Protein AF-A0A5C3NWX8-F1 (afdb_monomer_lite)

Structure (mmCIF, N/CA/C/O backbone):
data_AF-A0A5C3NWX8-F1
#
_entry.id   AF-A0A5C3NWX8-F1
#
loop_
_atom_site.group_PDB
_atom_site.id
_atom_site.type_symbol
_atom_site.label_atom_id
_atom_site.label_alt_id
_atom_site.label_comp_id
_atom_site.label_asym_id
_atom_site.label_entity_id
_atom_site.label_seq_id
_atom_site.pdbx_PDB_ins_code
_atom_site.Cartn_x
_atom_site.Cartn_y
_atom_site.Cartn_z
_atom_site.occupancy
_atom_site.B_iso_or_equiv
_atom_site.auth_seq_id
_atom_site.auth_comp_id
_atom_site.auth_asym_id
_atom_site.auth_atom_id
_atom_site.pdbx_PDB_model_num
ATOM 1 N N . PHE A 1 1 ? 1.124 4.106 0.899 1.00 88.12 1 PHE A N 1
ATOM 2 C CA . PHE A 1 1 ? -0.021 3.184 1.088 1.00 88.12 1 PHE A CA 1
ATOM 3 C C . PHE A 1 1 ? -0.814 3.659 2.291 1.00 88.12 1 PHE A C 1
ATOM 5 O O . PHE A 1 1 ? -0.197 3.981 3.298 1.00 88.12 1 PHE A O 1
ATOM 12 N N . THR A 1 2 ? -2.138 3.741 2.181 1.00 90.00 2 THR A N 1
ATOM 13 C CA . THR A 1 2 ? -3.015 4.316 3.212 1.00 90.00 2 THR A CA 1
ATOM 14 C C . THR A 1 2 ? -4.007 3.260 3.671 1.00 90.00 2 THR A C 1
ATOM 16 O O . THR A 1 2 ? -4.529 2.507 2.850 1.00 90.00 2 THR A O 1
ATOM 19 N N . CYS A 1 3 ? -4.254 3.179 4.976 1.00 91.94 3 CYS A N 1
ATOM 20 C CA . CYS A 1 3 ? -5.249 2.269 5.524 1.00 91.94 3 CYS A CA 1
ATOM 21 C C . CYS A 1 3 ? -6.663 2.647 5.057 1.00 91.94 3 CYS A C 1
ATOM 23 O O . CYS A 1 3 ? -7.052 3.812 5.123 1.00 91.94 3 CYS A O 1
ATOM 25 N N . ASN A 1 4 ? -7.442 1.648 4.637 1.00 91.12 4 ASN A N 1
ATOM 26 C CA . ASN A 1 4 ? -8.844 1.815 4.265 1.00 91.12 4 ASN A CA 1
ATOM 27 C C . ASN A 1 4 ? -9.741 1.346 5.431 1.00 91.12 4 ASN A C 1
ATOM 29 O O . ASN A 1 4 ? -9.653 0.177 5.814 1.00 91.12 4 ASN A O 1
ATOM 33 N N . PRO A 1 5 ? -10.599 2.213 6.002 1.00 89.31 5 PRO A N 1
ATOM 34 C CA . PRO A 1 5 ? -11.490 1.827 7.100 1.00 89.31 5 PRO A CA 1
ATOM 35 C C . PRO A 1 5 ? -12.579 0.843 6.667 1.00 89.31 5 PRO A C 1
ATOM 37 O O . PRO A 1 5 ? -13.150 0.152 7.509 1.00 89.31 5 PRO A O 1
ATOM 40 N N . ASP A 1 6 ? -12.876 0.781 5.368 1.00 90.50 6 ASP A N 1
ATOM 41 C CA . ASP A 1 6 ? -13.948 -0.033 4.813 1.00 90.50 6 ASP A CA 1
ATOM 42 C C . ASP A 1 6 ? -13.573 -1.495 4.588 1.00 90.50 6 ASP A C 1
ATOM 44 O O . ASP A 1 6 ? -14.433 -2.279 4.179 1.00 90.50 6 ASP A O 1
ATOM 48 N N . TRP A 1 7 ? -12.330 -1.882 4.892 1.00 92.56 7 TRP A N 1
ATOM 49 C CA . TRP A 1 7 ? -11.907 -3.273 4.807 1.00 92.56 7 TRP A CA 1
ATOM 50 C C . TRP A 1 7 ? -12.812 -4.189 5.644 1.00 92.56 7 TRP A C 1
ATOM 52 O O . TRP A 1 7 ? -13.067 -3.900 6.822 1.00 92.56 7 TRP A O 1
ATOM 62 N N . PRO A 1 8 ? -13.286 -5.309 5.066 1.00 93.44 8 PRO A N 1
ATOM 63 C CA . PRO A 1 8 ? -14.202 -6.214 5.749 1.00 93.44 8 PRO A CA 1
ATOM 64 C C . PRO A 1 8 ? -13.592 -6.781 7.032 1.00 93.44 8 PRO A C 1
ATOM 66 O O . PRO A 1 8 ? -14.308 -6.965 8.010 1.00 93.44 8 PRO A O 1
ATOM 69 N N . GLU A 1 9 ? -12.273 -6.986 7.067 1.00 94.50 9 GLU A N 1
ATOM 70 C CA . GLU A 1 9 ? -11.557 -7.466 8.248 1.00 94.50 9 GLU A CA 1
ATOM 71 C C . GLU A 1 9 ? -11.593 -6.459 9.408 1.00 94.50 9 GLU A C 1
ATOM 73 O O . GLU A 1 9 ? -11.632 -6.866 10.564 1.00 94.50 9 GLU A O 1
ATOM 78 N N . ILE A 1 10 ? -11.608 -5.150 9.121 1.00 94.12 10 ILE A N 1
ATOM 79 C CA . ILE A 1 10 ? -11.778 -4.123 10.157 1.00 94.12 10 ILE A CA 1
ATOM 80 C C . ILE A 1 10 ? -13.235 -4.115 10.615 1.00 94.12 10 ILE A C 1
ATOM 82 O O . ILE A 1 10 ? -13.493 -4.203 11.811 1.00 94.12 10 ILE A O 1
ATOM 86 N N . LYS A 1 11 ? -14.188 -4.060 9.674 1.00 94.88 11 LYS A N 1
ATOM 87 C CA . LYS A 1 11 ? -15.628 -4.002 9.980 1.00 94.88 11 LYS A CA 1
ATOM 88 C C . LYS A 1 11 ? -16.116 -5.201 10.793 1.00 94.88 11 LYS A C 1
ATOM 90 O O . LYS A 1 11 ? -16.957 -5.022 11.667 1.00 94.88 11 LYS A O 1
ATOM 95 N N . ALA A 1 12 ? -15.586 -6.393 10.526 1.00 96.06 12 ALA A N 1
ATOM 96 C CA . ALA A 1 12 ? -15.948 -7.619 11.235 1.00 96.06 12 ALA A CA 1
ATOM 97 C C . ALA A 1 12 ? -15.585 -7.590 12.730 1.00 96.06 12 ALA A C 1
ATOM 99 O O . ALA A 1 12 ? -16.235 -8.259 13.528 1.00 96.06 12 ALA A O 1
ATOM 100 N N . GLU A 1 13 ? -14.576 -6.806 13.112 1.00 95.81 13 GLU A N 1
ATOM 101 C CA . GLU A 1 13 ? -14.069 -6.721 14.486 1.00 95.81 13 GLU A CA 1
ATOM 102 C C . GLU A 1 13 ? -14.657 -5.536 15.277 1.00 95.81 13 GLU A C 1
ATOM 104 O O . GLU A 1 13 ? -14.349 -5.369 16.463 1.00 95.81 13 GLU A O 1
ATOM 109 N N . LEU A 1 14 ? -15.491 -4.698 14.645 1.00 95.44 14 LEU A N 1
ATOM 110 C CA . LEU A 1 14 ? -16.155 -3.569 15.299 1.00 95.44 14 LEU A CA 1
ATOM 111 C C . LEU A 1 14 ? -17.411 -4.024 16.045 1.00 95.44 14 LEU A C 1
ATOM 113 O O . LEU A 1 14 ? -18.253 -4.748 15.516 1.00 95.44 14 LEU A O 1
ATOM 117 N N . LEU A 1 15 ? -17.571 -3.541 17.277 1.00 95.56 15 LEU A N 1
ATOM 118 C CA . LEU A 1 15 ? -18.816 -3.702 18.026 1.00 95.56 15 LEU A CA 1
ATOM 119 C C . LEU A 1 15 ? -19.881 -2.706 17.527 1.00 95.56 15 LEU A C 1
ATOM 121 O O . LEU A 1 15 ? -19.533 -1.670 16.953 1.00 95.56 15 LEU A O 1
ATOM 125 N N . PRO A 1 16 ? -21.182 -2.963 17.772 1.00 95.69 16 PRO A N 1
ATOM 126 C CA . PRO A 1 16 ? -22.244 -2.034 17.398 1.00 95.69 16 PRO A CA 1
ATOM 127 C C . PRO A 1 16 ? -21.978 -0.612 17.911 1.00 95.69 16 PRO A C 1
ATOM 129 O O . PRO A 1 16 ? -21.795 -0.399 19.108 1.00 95.69 16 PRO A O 1
ATOM 132 N N . GLY A 1 17 ? -21.962 0.357 16.993 1.00 94.12 17 GLY A N 1
ATOM 133 C CA . GLY A 1 17 ? -21.713 1.769 17.296 1.00 94.12 17 GLY A CA 1
ATOM 134 C C . GLY A 1 17 ? -20.239 2.182 17.370 1.00 94.12 17 GLY A C 1
ATOM 135 O O . GLY A 1 17 ? -19.986 3.368 17.550 1.00 94.12 17 GLY A O 1
ATOM 136 N N . GLN A 1 18 ? -19.280 1.262 17.209 1.00 94.19 18 GLN A N 1
ATOM 137 C CA . GLN A 1 18 ? -17.861 1.615 17.113 1.00 94.19 18 GLN A CA 1
ATOM 138 C C . GLN A 1 18 ? -17.490 2.090 15.708 1.00 94.19 18 GLN A C 1
ATOM 140 O O . GLN A 1 18 ? -17.889 1.496 14.705 1.00 94.19 18 GLN A O 1
ATOM 145 N N . ALA A 1 19 ? -16.655 3.121 15.648 1.00 91.44 19 ALA A N 1
ATOM 146 C CA . ALA A 1 19 ? -15.906 3.500 14.464 1.00 91.44 19 ALA A CA 1
ATOM 147 C C . ALA A 1 19 ? -14.522 2.816 14.457 1.00 91.44 19 ALA A C 1
ATOM 149 O O . ALA A 1 19 ? -13.990 2.477 15.516 1.00 91.44 19 ALA A O 1
ATOM 150 N N . PRO A 1 20 ? -13.867 2.666 13.289 1.00 90.56 20 PRO A N 1
ATOM 151 C CA . PRO A 1 20 ? -12.485 2.181 13.207 1.00 90.56 20 PRO A CA 1
ATOM 152 C C . PRO A 1 20 ? -11.505 2.942 14.114 1.00 90.56 20 PRO A C 1
ATOM 154 O O . PRO A 1 20 ? -10.597 2.345 14.686 1.00 90.56 20 PRO A O 1
ATOM 157 N N . SER A 1 21 ? -11.716 4.249 14.299 1.00 88.88 21 SER A N 1
ATOM 158 C CA . SER A 1 21 ? -10.924 5.088 15.208 1.00 88.88 21 SER A CA 1
ATOM 159 C C . SER A 1 21 ? -11.022 4.671 16.679 1.00 88.88 21 SER A C 1
ATOM 161 O O . SER A 1 21 ? -10.093 4.933 17.438 1.00 88.88 21 SER A O 1
ATOM 163 N N . ASP A 1 22 ? -12.105 3.999 17.076 1.00 91.25 22 ASP A N 1
ATOM 164 C CA . ASP A 1 22 ? -12.311 3.508 18.444 1.00 91.25 22 ASP A CA 1
ATOM 165 C C . ASP A 1 22 ? -11.568 2.185 18.702 1.00 91.25 22 ASP A C 1
ATOM 167 O O . ASP A 1 22 ? -11.436 1.756 19.849 1.00 91.25 22 ASP A O 1
ATOM 171 N N . ARG A 1 23 ? -11.072 1.531 17.640 1.00 91.81 23 ARG A N 1
ATOM 172 C CA . ARG A 1 23 ? -10.340 0.254 17.675 1.00 91.81 23 ARG A CA 1
ATOM 173 C C . ARG A 1 23 ? -8.964 0.373 17.006 1.00 91.81 23 ARG A C 1
ATOM 175 O O . ARG A 1 23 ? -8.686 -0.314 16.015 1.00 91.81 23 ARG A O 1
ATOM 182 N N . PRO A 1 24 ? -8.063 1.224 17.542 1.00 90.00 24 PRO A N 1
ATOM 183 C CA . PRO A 1 24 ? -6.737 1.429 16.964 1.00 90.00 24 PRO A CA 1
ATOM 184 C C . PRO A 1 24 ? -5.894 0.147 16.950 1.00 90.00 24 PRO A C 1
ATOM 186 O O . PRO A 1 24 ? -5.034 -0.001 16.087 1.00 90.00 24 PRO A O 1
ATOM 189 N N . ASP A 1 25 ? -6.154 -0.805 17.851 1.00 92.31 25 ASP A N 1
ATOM 190 C CA . ASP A 1 25 ? -5.530 -2.130 17.875 1.00 92.31 25 ASP A CA 1
ATOM 191 C C . ASP A 1 25 ? -5.811 -2.928 16.591 1.00 92.31 25 ASP A C 1
ATOM 193 O O . ASP A 1 25 ? -4.885 -3.454 15.965 1.00 92.31 25 ASP A O 1
ATOM 197 N N . VAL A 1 26 ? -7.077 -2.965 16.163 1.00 93.75 26 VAL A N 1
ATOM 198 C CA . VAL A 1 26 ? -7.520 -3.662 14.946 1.00 93.75 26 VAL A CA 1
ATOM 199 C C . VAL A 1 26 ? -6.966 -2.963 13.714 1.00 93.75 26 VAL A C 1
ATOM 201 O O . VAL A 1 26 ? -6.353 -3.609 12.862 1.00 93.75 26 VAL A O 1
ATOM 204 N N . VAL A 1 27 ? -7.129 -1.639 13.644 1.00 92.81 27 VAL A N 1
ATOM 205 C CA . VAL A 1 27 ? -6.662 -0.820 12.517 1.00 92.81 27 VAL A CA 1
ATOM 206 C C . VAL A 1 27 ? -5.154 -0.966 12.328 1.00 92.81 27 VAL A C 1
ATOM 208 O O . VAL A 1 27 ? -4.705 -1.278 11.227 1.00 92.81 27 VAL A O 1
ATOM 211 N N . THR A 1 28 ? -4.368 -0.815 13.401 1.00 92.19 28 THR A N 1
ATOM 212 C CA . THR A 1 28 ? -2.901 -0.949 13.353 1.00 92.19 28 THR A CA 1
ATOM 213 C C . THR A 1 28 ? -2.490 -2.331 12.867 1.00 92.19 28 THR A C 1
ATOM 215 O O . THR A 1 28 ? -1.619 -2.460 12.007 1.00 92.19 28 THR A O 1
ATOM 218 N N . ARG A 1 29 ? -3.120 -3.383 13.402 1.00 94.44 29 ARG A N 1
ATOM 219 C CA . ARG A 1 29 ? -2.791 -4.762 13.040 1.00 94.44 29 ARG A CA 1
ATOM 220 C C . ARG A 1 29 ? -3.103 -5.043 11.574 1.00 94.44 29 ARG A C 1
ATOM 222 O O . ARG A 1 29 ? -2.258 -5.606 10.880 1.00 94.44 29 ARG A O 1
ATOM 22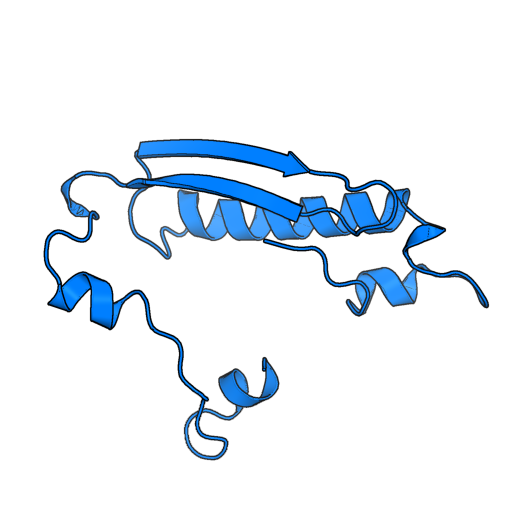9 N N . MET A 1 30 ? -4.283 -4.646 11.103 1.00 94.88 30 MET A N 1
ATOM 230 C CA . MET A 1 30 ? -4.685 -4.845 9.711 1.00 94.88 30 MET A CA 1
ATOM 231 C C . MET A 1 30 ? -3.812 -4.047 8.747 1.00 94.88 30 MET A C 1
ATOM 233 O O . MET A 1 30 ? -3.335 -4.605 7.758 1.00 94.88 30 MET A O 1
ATOM 237 N N . PHE A 1 31 ? -3.530 -2.784 9.065 1.00 94.38 31 PHE A N 1
ATOM 238 C CA . PHE A 1 31 ? -2.611 -1.958 8.290 1.00 94.38 31 PHE A CA 1
ATOM 239 C C . PHE A 1 31 ? -1.227 -2.605 8.170 1.00 94.38 31 PHE A C 1
ATOM 241 O O . PHE A 1 31 ? -0.732 -2.770 7.057 1.00 94.38 31 PHE A O 1
ATOM 248 N N . HIS A 1 32 ? -0.643 -3.051 9.287 1.00 94.88 32 HIS A N 1
ATOM 249 C CA . HIS A 1 32 ? 0.672 -3.701 9.303 1.00 94.88 32 HIS A CA 1
ATOM 250 C C . HIS A 1 32 ? 0.707 -4.987 8.473 1.00 94.88 32 HIS A C 1
ATOM 252 O O . HIS A 1 32 ? 1.670 -5.253 7.756 1.00 94.88 32 HIS A O 1
ATOM 258 N N . LEU A 1 33 ? -0.354 -5.798 8.536 1.00 96.12 33 LEU A N 1
ATOM 259 C CA . LEU A 1 33 ? -0.454 -7.020 7.735 1.00 96.12 33 LEU A CA 1
ATOM 260 C C . LEU A 1 33 ? -0.488 -6.712 6.234 1.00 96.12 33 LEU A C 1
ATOM 262 O O . LEU A 1 33 ? 0.243 -7.342 5.470 1.00 96.12 33 LEU A O 1
ATOM 266 N N . LYS A 1 34 ? -1.286 -5.725 5.808 1.00 95.69 34 LYS A N 1
ATOM 267 C CA . LYS A 1 34 ? -1.358 -5.317 4.396 1.00 95.69 34 LYS A CA 1
ATOM 268 C C . LYS A 1 34 ? -0.053 -4.659 3.935 1.00 95.69 34 LYS A C 1
ATOM 270 O O . LYS A 1 34 ? 0.425 -4.966 2.849 1.00 95.69 34 LYS A O 1
ATOM 275 N N . GLN A 1 35 ? 0.571 -3.831 4.775 1.00 96.12 35 GLN A N 1
ATOM 276 C CA . GLN A 1 35 ? 1.885 -3.248 4.497 1.00 96.12 35 GLN A CA 1
ATOM 277 C C . GLN A 1 35 ? 2.940 -4.337 4.271 1.00 96.12 35 GLN A C 1
ATOM 279 O O . GLN A 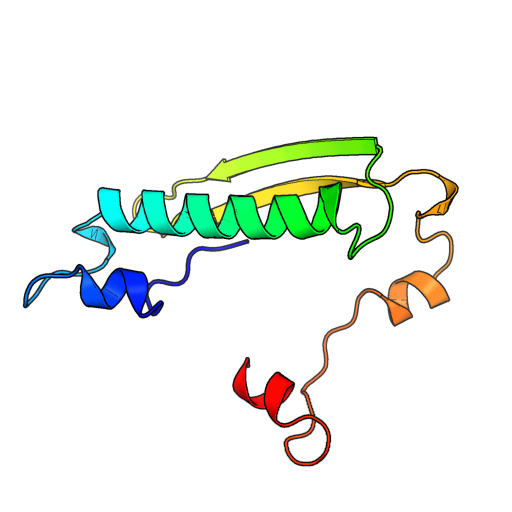1 35 ? 3.665 -4.293 3.279 1.00 96.12 35 GLN A O 1
ATOM 284 N N . LYS A 1 36 ? 3.003 -5.345 5.149 1.00 96.69 36 LYS A N 1
ATOM 285 C CA . LYS A 1 36 ? 3.918 -6.483 4.994 1.00 96.69 36 LYS A CA 1
ATOM 286 C C . LYS A 1 36 ? 3.681 -7.254 3.704 1.00 96.69 36 LYS A C 1
ATOM 288 O O . LYS A 1 36 ? 4.655 -7.633 3.064 1.00 96.69 36 LYS A O 1
ATOM 293 N N . ALA A 1 37 ? 2.422 -7.474 3.327 1.00 97.31 37 ALA A N 1
ATOM 294 C CA . ALA A 1 37 ? 2.089 -8.133 2.068 1.00 97.31 37 ALA A CA 1
ATOM 295 C C . ALA A 1 37 ? 2.620 -7.331 0.867 1.00 97.31 37 ALA A C 1
ATOM 297 O O . ALA A 1 37 ? 3.366 -7.873 0.060 1.00 97.31 37 ALA A O 1
ATOM 298 N N . ILE A 1 38 ? 2.365 -6.018 0.825 1.00 96.12 38 ILE A N 1
ATOM 299 C CA . ILE A 1 38 ? 2.873 -5.133 -0.238 1.00 96.12 38 ILE A CA 1
ATOM 300 C C . ILE A 1 38 ? 4.404 -5.150 -0.290 1.00 96.12 38 ILE A C 1
ATOM 302 O O . ILE A 1 38 ? 5.001 -5.256 -1.358 1.00 96.12 38 ILE A O 1
ATOM 306 N N . PHE A 1 39 ? 5.068 -5.069 0.863 1.00 97.31 39 PHE A N 1
ATOM 307 C CA . PHE A 1 39 ? 6.530 -5.070 0.919 1.00 97.31 39 PHE A CA 1
ATOM 308 C C . PHE A 1 39 ? 7.106 -6.423 0.511 1.00 97.31 39 PHE A C 1
ATOM 310 O O . PHE A 1 39 ? 8.184 -6.470 -0.080 1.00 97.31 39 PHE A O 1
ATOM 317 N N . HIS A 1 40 ? 6.407 -7.515 0.810 1.00 97.62 40 HIS A N 1
ATOM 318 C CA . HIS A 1 40 ? 6.780 -8.835 0.335 1.00 97.62 40 HIS A CA 1
ATOM 319 C C . HIS A 1 40 ? 6.656 -8.920 -1.188 1.00 97.62 40 HIS A C 1
ATOM 321 O O . HIS A 1 40 ? 7.583 -9.384 -1.850 1.00 97.62 40 HIS A O 1
ATOM 327 N N . ASP A 1 41 ? 5.566 -8.414 -1.759 1.00 97.69 41 ASP A N 1
ATOM 328 C CA . ASP A 1 41 ? 5.371 -8.422 -3.206 1.00 97.69 41 ASP A CA 1
ATOM 329 C C . ASP A 1 41 ? 6.446 -7.603 -3.932 1.00 97.69 41 ASP A C 1
ATOM 331 O O . ASP A 1 41 ? 7.042 -8.067 -4.906 1.00 97.69 41 ASP A O 1
ATOM 335 N N . ILE A 1 42 ? 6.772 -6.421 -3.409 1.00 96.88 42 ILE A N 1
ATOM 336 C CA . ILE A 1 42 ? 7.806 -5.549 -3.975 1.00 96.88 42 ILE A CA 1
ATOM 337 C C . ILE A 1 42 ? 9.203 -6.173 -3.844 1.00 96.88 42 ILE A C 1
ATOM 339 O O . ILE A 1 42 ? 9.935 -6.242 -4.827 1.00 96.88 42 ILE A O 1
ATOM 343 N N . ASN A 1 43 ? 9.587 -6.649 -2.655 1.00 96.44 43 ASN A N 1
ATOM 344 C CA . ASN A 1 43 ? 10.971 -7.065 -2.395 1.00 96.44 43 ASN A CA 1
ATOM 345 C C . ASN A 1 43 ? 11.265 -8.529 -2.766 1.00 96.44 43 ASN A C 1
ATOM 347 O O . ASN A 1 43 ? 12.383 -8.843 -3.180 1.00 96.44 43 ASN A O 1
ATOM 351 N N . HIS A 1 44 ? 10.298 -9.434 -2.594 1.00 95.75 44 HIS A N 1
ATOM 352 C CA . HIS A 1 44 ? 10.485 -10.874 -2.803 1.00 95.75 44 HIS A CA 1
ATOM 353 C C . HIS A 1 44 ? 9.869 -11.353 -4.111 1.00 95.75 44 HIS A C 1
ATO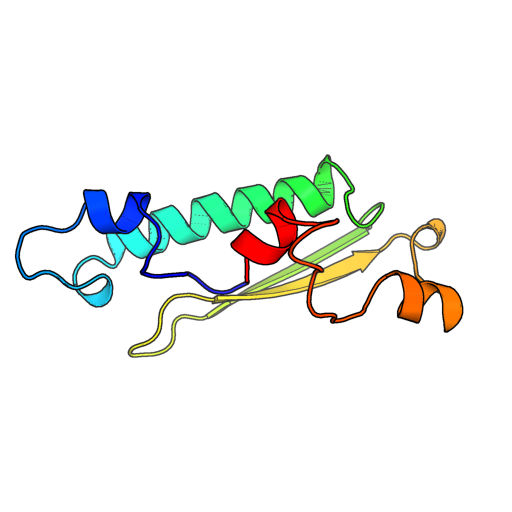M 355 O O . HIS A 1 44 ? 10.558 -12.025 -4.879 1.00 95.75 44 HIS A O 1
ATOM 361 N N . ASN A 1 45 ? 8.623 -10.962 -4.398 1.00 97.50 45 ASN A N 1
ATOM 362 C CA . ASN A 1 45 ? 7.980 -11.310 -5.670 1.0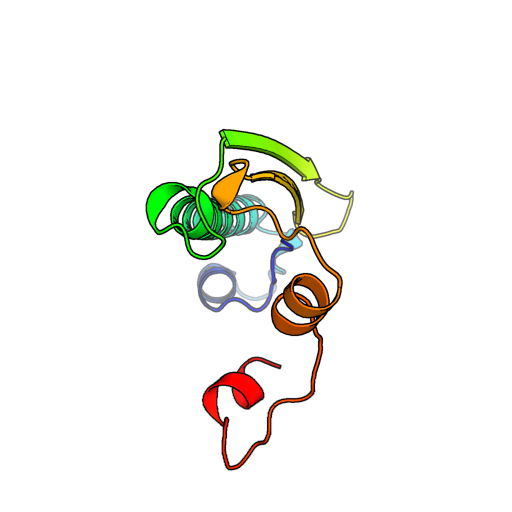0 97.50 45 ASN A CA 1
ATOM 363 C C . ASN A 1 45 ? 8.448 -10.410 -6.825 1.00 97.50 45 ASN A C 1
ATOM 365 O O . ASN A 1 45 ? 8.172 -10.716 -7.982 1.00 97.50 45 ASN A O 1
ATOM 369 N N . ARG A 1 46 ? 9.204 -9.342 -6.518 1.00 95.69 46 ARG A N 1
ATOM 370 C CA . ARG A 1 46 ? 9.841 -8.430 -7.480 1.00 95.69 46 ARG A CA 1
ATOM 371 C C . ARG A 1 46 ? 8.846 -7.852 -8.482 1.00 95.69 46 ARG A C 1
ATOM 373 O O . ARG A 1 46 ? 9.185 -7.670 -9.647 1.00 95.69 46 ARG A O 1
ATOM 380 N N . VAL A 1 47 ? 7.630 -7.535 -8.029 1.00 95.06 47 VAL A N 1
ATOM 381 C CA . VAL A 1 47 ? 6.564 -7.014 -8.908 1.00 95.06 47 VAL A CA 1
ATOM 382 C C . VAL A 1 47 ? 6.931 -5.683 -9.574 1.00 95.06 47 VAL A C 1
ATOM 384 O O . VAL A 1 47 ? 6.367 -5.350 -10.608 1.00 95.06 47 VAL A O 1
ATOM 387 N N . LEU A 1 48 ? 7.896 -4.945 -9.011 1.00 93.06 48 LEU A N 1
ATOM 388 C CA . LEU A 1 48 ? 8.456 -3.721 -9.594 1.00 93.06 48 LEU A CA 1
ATOM 389 C C . LEU A 1 48 ? 9.877 -3.905 -10.163 1.00 93.06 48 LEU A C 1
ATOM 391 O O . LEU A 1 48 ? 10.454 -2.935 -10.638 1.00 93.06 48 LEU A O 1
ATOM 395 N N . GLY A 1 49 ? 10.460 -5.107 -10.098 1.00 95.31 49 GLY A N 1
ATOM 396 C CA . GLY A 1 49 ? 11.886 -5.374 -10.348 1.00 95.31 49 GLY A CA 1
ATOM 397 C C . GLY A 1 49 ? 12.693 -5.596 -9.060 1.00 95.31 49 GLY A C 1
ATOM 398 O O . GLY A 1 49 ? 12.134 -5.645 -7.961 1.00 95.31 49 GLY A O 1
ATOM 399 N N . ALA A 1 50 ? 14.017 -5.772 -9.160 1.00 97.12 50 ALA A N 1
ATOM 400 C CA . ALA A 1 50 ? 14.849 -6.004 -7.981 1.00 97.12 50 ALA A CA 1
ATOM 401 C C . ALA A 1 50 ? 15.124 -4.705 -7.204 1.00 97.12 50 ALA A C 1
ATOM 403 O O . ALA A 1 50 ? 15.668 -3.732 -7.730 1.00 97.12 50 ALA A O 1
ATOM 404 N N . VAL A 1 51 ? 14.815 -4.717 -5.907 1.00 97.19 51 VAL A N 1
ATOM 405 C CA . VAL A 1 51 ? 15.100 -3.618 -4.973 1.00 97.19 51 VAL A CA 1
ATOM 406 C C . VAL A 1 51 ? 16.481 -3.818 -4.339 1.00 97.19 51 VAL A C 1
ATOM 408 O O . VAL A 1 51 ? 16.798 -4.900 -3.849 1.00 97.19 51 VAL A O 1
ATOM 411 N N . SER A 1 52 ? 17.322 -2.780 -4.331 1.00 97.00 52 SER A N 1
ATOM 412 C CA . SER A 1 52 ? 18.613 -2.773 -3.629 1.00 97.00 52 SER A CA 1
ATOM 413 C C . SER A 1 52 ? 18.471 -2.441 -2.145 1.00 97.00 52 SER A C 1
ATOM 415 O O . SER A 1 52 ? 19.166 -3.010 -1.309 1.00 97.00 52 SER A O 1
ATOM 417 N N . SER A 1 53 ? 17.609 -1.480 -1.822 1.00 96.75 53 SER A N 1
ATOM 418 C CA . SER A 1 53 ? 17.349 -1.008 -0.461 1.00 96.75 53 SER A CA 1
ATOM 419 C C . SER A 1 53 ? 16.034 -0.234 -0.417 1.00 96.75 53 SER A C 1
ATOM 421 O O . SER A 1 53 ? 15.551 0.236 -1.445 1.00 96.75 53 SER A O 1
ATOM 423 N N . TYR A 1 54 ? 15.445 -0.082 0.765 1.00 96.94 54 TYR A N 1
ATOM 424 C CA . TYR A 1 54 ? 14.257 0.745 0.945 1.00 96.94 54 TYR A CA 1
ATOM 425 C C . TYR A 1 54 ? 14.252 1.412 2.317 1.00 96.94 54 TYR A C 1
ATOM 427 O O . TYR A 1 54 ? 14.870 0.928 3.265 1.00 96.94 54 TYR A O 1
ATOM 435 N N . VAL A 1 55 ? 13.543 2.532 2.410 1.00 97.62 55 VAL A N 1
ATOM 436 C CA . VAL A 1 55 ? 13.237 3.224 3.666 1.00 97.62 55 VAL A CA 1
ATOM 437 C C . VAL A 1 55 ? 11.741 3.479 3.726 1.00 97.62 55 VAL A C 1
ATOM 439 O O . VAL A 1 55 ? 11.106 3.704 2.694 1.00 97.62 55 VAL A O 1
ATOM 442 N N . TYR A 1 56 ? 11.165 3.433 4.921 1.00 96.75 56 TYR A N 1
ATOM 443 C CA . TYR A 1 56 ? 9.757 3.744 5.109 1.00 96.75 56 TYR A CA 1
ATOM 444 C C . TYR A 1 56 ? 9.508 4.426 6.450 1.00 96.75 56 TYR A C 1
ATOM 446 O O . TYR A 1 56 ? 10.287 4.274 7.391 1.00 96.75 56 TYR A O 1
ATOM 454 N N . LEU A 1 57 ? 8.421 5.186 6.505 1.00 95.81 57 LEU A N 1
ATOM 455 C CA . LEU A 1 57 ? 7.929 5.859 7.694 1.00 95.81 57 LEU A CA 1
ATOM 456 C C . LEU A 1 57 ? 6.426 5.627 7.794 1.00 95.81 57 LEU A C 1
ATOM 458 O O . LEU A 1 57 ? 5.688 5.966 6.866 1.00 95.81 57 LEU A O 1
ATOM 462 N N . ASP A 1 58 ? 6.002 5.079 8.928 1.00 93.25 58 ASP A N 1
ATOM 463 C CA . ASP A 1 58 ? 4.594 4.992 9.292 1.00 93.25 58 ASP A CA 1
ATOM 464 C C . ASP A 1 58 ? 4.184 6.285 9.990 1.00 93.25 58 ASP A C 1
ATOM 466 O O . ASP A 1 58 ? 4.742 6.650 11.029 1.00 93.25 58 ASP A O 1
ATOM 470 N N . GLU A 1 59 ? 3.204 6.977 9.421 1.00 91.94 59 GLU A N 1
ATOM 471 C CA . GLU A 1 59 ? 2.664 8.212 9.965 1.00 91.94 59 GLU A CA 1
ATOM 472 C C . GLU A 1 59 ? 1.250 7.984 10.506 1.00 91.94 59 GLU A C 1
ATOM 474 O O . GLU A 1 59 ? 0.342 7.508 9.817 1.00 91.94 59 GLU A O 1
ATOM 479 N N . TRP A 1 60 ? 1.077 8.370 11.770 1.00 84.31 60 TRP A N 1
ATOM 480 C CA . TRP A 1 60 ? -0.197 8.397 12.475 1.00 84.31 60 TRP A CA 1
ATOM 481 C C . TRP A 1 60 ? -0.644 9.844 12.616 1.00 84.31 60 TRP A C 1
ATOM 483 O O . TRP A 1 60 ? -0.125 10.574 13.465 1.00 84.31 60 TRP A O 1
ATOM 493 N N . GLN A 1 61 ? -1.602 10.286 11.803 1.00 75.75 61 GLN A N 1
ATOM 494 C CA . GLN A 1 61 ? -2.141 11.633 11.985 1.00 75.75 61 GLN A CA 1
ATOM 495 C C . GLN A 1 61 ? -3.200 11.604 13.081 1.00 75.75 61 GLN A C 1
ATOM 497 O O . GLN A 1 61 ? -3.905 10.618 13.274 1.00 75.75 61 GLN A O 1
ATOM 502 N N . LYS A 1 62 ? -3.315 12.716 13.811 1.00 61.12 62 LYS A N 1
ATOM 503 C CA . LYS A 1 62 ? -4.023 12.815 15.099 1.00 61.12 62 LYS A CA 1
ATOM 504 C C . LYS A 1 62 ? -5.496 12.366 15.087 1.00 61.12 62 LYS A C 1
ATOM 506 O O . LYS A 1 62 ? -6.031 12.103 16.157 1.00 61.12 62 LYS A O 1
ATOM 511 N N . CYS A 1 63 ? -6.111 12.256 13.908 1.00 65.25 63 CYS A N 1
ATOM 512 C CA . CYS A 1 63 ? -7.442 11.683 13.687 1.00 65.25 63 CYS A CA 1
ATOM 513 C C . CYS A 1 63 ? -7.540 10.906 12.358 1.00 65.25 63 CYS A C 1
ATOM 515 O O . CYS A 1 63 ? -8.647 10.693 11.867 1.00 65.25 63 CYS A O 1
ATOM 517 N N . SER A 1 64 ? -6.416 10.557 11.724 1.00 71.69 64 SER A N 1
ATOM 518 C CA . SER A 1 64 ? -6.432 9.831 10.452 1.00 71.69 64 SER A CA 1
ATOM 519 C C . SER A 1 64 ? -5.913 8.414 10.630 1.00 71.69 64 SER A C 1
ATOM 521 O O . SER A 1 64 ? -5.262 8.066 11.616 1.00 71.69 64 SER A O 1
ATOM 523 N N . LEU A 1 65 ? -6.276 7.575 9.672 1.00 83.38 65 LEU A N 1
ATOM 524 C CA . LEU A 1 65 ? -5.816 6.203 9.622 1.00 83.38 65 LEU A CA 1
ATOM 525 C C . LEU A 1 65 ? -4.331 6.173 9.240 1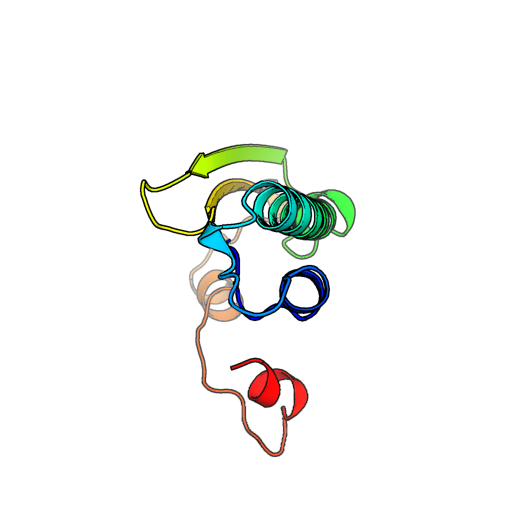.00 83.38 65 LEU A C 1
ATOM 527 O O . LEU A 1 65 ? -3.845 7.086 8.562 1.00 83.38 65 LEU A O 1
ATOM 531 N N . PRO A 1 66 ? -3.598 5.131 9.657 1.00 90.19 66 PRO A N 1
ATOM 532 C CA . PRO A 1 66 ? -2.176 5.062 9.394 1.00 90.19 66 PRO A CA 1
ATOM 533 C C . PRO A 1 66 ? -1.923 5.027 7.893 1.00 90.19 66 PRO A C 1
ATOM 535 O O . PRO A 1 66 ? -2.652 4.400 7.113 1.00 90.19 66 PRO A O 1
ATOM 538 N N . HIS A 1 67 ? -0.855 5.692 7.493 1.00 92.38 67 HIS A N 1
ATOM 539 C CA . HIS A 1 67 ? -0.323 5.578 6.153 1.00 92.38 67 HIS A CA 1
ATOM 540 C C . HIS A 1 67 ? 1.188 5.454 6.218 1.00 92.38 67 HIS A C 1
ATOM 542 O O . HIS A 1 67 ? 1.830 5.846 7.189 1.00 92.38 67 HIS A O 1
ATOM 548 N N . VAL A 1 68 ? 1.747 4.865 5.171 1.00 94.50 68 VAL A N 1
ATOM 549 C CA . VAL A 1 68 ? 3.183 4.688 5.026 1.00 94.50 68 VAL A CA 1
ATOM 550 C C . VAL A 1 68 ? 3.680 5.479 3.829 1.00 94.50 68 VAL A C 1
ATOM 552 O O . VAL A 1 68 ? 3.169 5.337 2.706 1.00 94.50 68 VAL A O 1
ATOM 555 N N . HIS A 1 69 ? 4.720 6.265 4.084 1.00 94.25 69 HIS A N 1
ATOM 556 C CA . HIS A 1 69 ? 5.619 6.797 3.073 1.00 94.25 69 HIS A CA 1
ATOM 557 C C . HIS A 1 69 ? 6.764 5.807 2.885 1.00 94.25 69 HIS A C 1
ATOM 559 O O . HIS A 1 69 ? 7.441 5.455 3.846 1.00 94.25 69 HIS A O 1
ATOM 565 N N . SER A 1 70 ? 6.980 5.326 1.664 1.00 95.56 70 SER A N 1
ATOM 566 C CA . SER A 1 70 ? 8.023 4.338 1.367 1.00 95.56 70 SER A CA 1
ATOM 567 C C . SER A 1 70 ? 8.791 4.745 0.124 1.00 95.56 70 SER A C 1
ATOM 569 O O . SER A 1 70 ? 8.192 5.174 -0.860 1.00 95.56 70 SER A O 1
ATOM 571 N N . LEU A 1 71 ? 10.109 4.580 0.166 1.00 96.56 71 LEU A N 1
ATOM 572 C CA . LEU A 1 71 ? 10.997 4.788 -0.967 1.00 96.56 71 LEU A CA 1
ATOM 573 C C . LEU A 1 71 ? 11.782 3.502 -1.214 1.00 96.56 71 LEU A C 1
ATOM 575 O O . LEU A 1 71 ? 12.507 3.041 -0.332 1.00 96.56 71 LEU A O 1
ATOM 579 N N . PHE A 1 72 ? 11.643 2.950 -2.417 1.00 96.31 72 PHE A N 1
ATOM 580 C CA . PHE A 1 72 ? 12.344 1.748 -2.861 1.00 96.31 72 PHE A CA 1
ATOM 581 C C . PHE A 1 72 ? 13.417 2.142 -3.874 1.00 96.31 72 PHE A C 1
ATOM 583 O O . PHE A 1 72 ? 13.128 2.740 -4.908 1.00 96.31 72 PHE A O 1
ATOM 590 N N . MET A 1 73 ? 14.669 1.820 -3.567 1.00 96.56 73 MET A N 1
ATOM 591 C CA . MET A 1 73 ? 15.797 2.028 -4.465 1.00 96.56 73 MET A CA 1
ATOM 592 C C . MET A 1 73 ? 15.968 0.777 -5.319 1.00 96.56 73 MET A C 1
ATOM 594 O O . MET A 1 73 ? 16.297 -0.286 -4.801 1.00 96.56 73 MET A O 1
ATOM 598 N N . MET A 1 74 ? 15.740 0.899 -6.623 1.00 96.06 74 MET A N 1
ATOM 599 C CA . MET A 1 74 ? 15.846 -0.214 -7.573 1.00 96.06 74 MET A CA 1
ATOM 600 C C . MET A 1 74 ? 17.308 -0.516 -7.939 1.00 96.06 74 MET A C 1
ATOM 602 O O . MET A 1 74 ? 18.152 0.389 -7.964 1.00 96.06 74 MET A O 1
ATOM 606 N N . GLN A 1 75 ? 17.613 -1.772 -8.275 1.00 96.25 75 GLN A N 1
ATOM 607 C CA . GLN A 1 75 ? 18.892 -2.152 -8.879 1.00 96.25 75 GLN A CA 1
ATOM 608 C C . GLN A 1 75 ? 19.068 -1.487 -10.249 1.00 96.25 75 GLN A C 1
ATOM 610 O O . GLN A 1 75 ? 18.099 -1.198 -10.939 1.00 96.25 75 GLN A O 1
ATOM 615 N N . ALA A 1 76 ? 20.315 -1.238 -10.660 1.00 93.56 76 ALA A N 1
ATOM 616 C CA . ALA A 1 76 ? 20.615 -0.454 -11.863 1.00 93.56 76 ALA A CA 1
ATOM 617 C C . ALA A 1 76 ? 19.957 -0.992 -13.148 1.00 93.56 76 ALA A C 1
ATOM 619 O O . ALA A 1 76 ? 19.571 -0.193 -13.997 1.00 93.56 76 ALA A O 1
ATOM 620 N N . LEU A 1 77 ? 19.821 -2.316 -13.269 1.00 93.81 77 LEU A N 1
ATOM 621 C CA . LEU A 1 77 ? 19.207 -2.970 -14.429 1.00 93.81 77 LEU A CA 1
ATOM 622 C C . LEU A 1 77 ? 17.675 -2.879 -14.439 1.00 93.81 77 LEU A C 1
ATOM 624 O O . LEU A 1 77 ? 17.089 -2.915 -15.512 1.00 93.81 77 LEU A O 1
ATOM 628 N N . ASP A 1 78 ? 17.047 -2.717 -13.273 1.00 93.81 78 ASP A N 1
ATOM 629 C CA . ASP A 1 78 ? 15.588 -2.632 -13.115 1.00 93.81 78 ASP A CA 1
ATOM 630 C C . ASP A 1 78 ? 15.091 -1.181 -12.986 1.00 93.81 78 ASP A C 1
ATOM 632 O O . ASP A 1 78 ? 13.911 -0.928 -12.755 1.00 93.81 78 ASP A O 1
ATOM 636 N N . LYS A 1 79 ? 15.991 -0.196 -13.091 1.00 93.69 79 LYS A N 1
ATOM 637 C CA . LYS A 1 79 ? 15.612 1.220 -13.096 1.00 93.69 79 LYS A CA 1
ATOM 638 C C . LYS A 1 79 ? 14.970 1.600 -14.428 1.00 93.69 79 LYS A C 1
ATOM 640 O O . LYS A 1 79 ? 15.428 1.198 -15.494 1.00 93.69 79 LYS A O 1
ATOM 645 N N . LEU A 1 80 ? 13.963 2.464 -14.351 1.00 92.44 80 LEU A N 1
ATOM 646 C CA . LEU A 1 80 ? 13.383 3.133 -15.512 1.00 92.44 80 LEU A CA 1
ATOM 647 C C . LEU A 1 80 ? 14.336 4.262 -15.939 1.00 92.44 80 LEU A C 1
ATOM 649 O O . LEU A 1 80 ? 14.543 5.210 -15.181 1.00 92.44 80 LEU A O 1
ATOM 653 N N . HIS A 1 81 ? 14.960 4.134 -17.114 1.00 91.56 81 HIS A N 1
ATOM 654 C CA . HIS A 1 81 ? 16.006 5.061 -17.589 1.00 91.56 81 HIS A CA 1
ATOM 655 C C . HIS A 1 81 ? 15.535 6.048 -18.660 1.00 91.56 81 HIS A C 1
ATOM 657 O O . HIS A 1 81 ? 16.243 7.012 -18.947 1.00 91.56 81 HIS A O 1
ATOM 663 N N . ASP A 1 82 ? 14.361 5.831 -19.248 1.00 93.44 82 ASP A N 1
ATOM 664 C CA . ASP A 1 82 ? 13.813 6.685 -20.298 1.00 93.44 82 ASP A CA 1
ATOM 665 C C . ASP A 1 82 ? 12.329 6.999 -20.072 1.00 93.44 82 ASP A C 1
ATOM 667 O O . ASP A 1 82 ? 11.644 6.363 -19.268 1.00 93.44 82 ASP A O 1
ATOM 671 N N . MET A 1 83 ? 11.842 8.017 -20.783 1.00 92.75 83 MET A N 1
ATOM 672 C CA . MET A 1 83 ? 10.466 8.503 -20.655 1.00 92.75 83 MET A CA 1
ATOM 673 C C . MET A 1 83 ? 9.431 7.459 -21.078 1.00 92.75 83 MET A C 1
ATOM 675 O O . MET A 1 83 ? 8.375 7.379 -20.468 1.00 92.75 83 MET A O 1
ATOM 679 N N . THR A 1 84 ? 9.744 6.628 -22.074 1.00 93.94 84 THR A N 1
ATOM 680 C CA . THR A 1 84 ? 8.806 5.614 -22.575 1.00 93.94 84 THR A CA 1
ATOM 681 C C . THR A 1 84 ? 8.579 4.536 -21.518 1.00 93.94 84 THR A C 1
ATOM 683 O O . THR A 1 84 ? 7.445 4.134 -21.273 1.00 93.94 84 THR A O 1
ATOM 686 N N . ALA A 1 85 ? 9.649 4.098 -20.852 1.00 91.56 85 ALA A N 1
ATOM 687 C CA . ALA A 1 85 ? 9.586 3.143 -19.754 1.00 91.56 85 ALA A CA 1
ATOM 688 C C . ALA A 1 85 ? 8.842 3.714 -18.537 1.00 91.56 85 ALA A C 1
ATOM 690 O O . ALA A 1 85 ? 8.090 2.989 -17.881 1.00 91.56 85 ALA A O 1
ATOM 691 N N . ILE A 1 86 ? 9.033 5.007 -18.247 1.00 92.12 86 ILE A N 1
ATOM 692 C CA . ILE A 1 86 ? 8.306 5.721 -17.190 1.00 92.12 86 ILE A CA 1
ATOM 693 C C . ILE A 1 86 ? 6.813 5.777 -17.511 1.00 92.12 86 ILE A C 1
ATOM 695 O O . ILE A 1 86 ? 6.026 5.305 -16.698 1.00 92.12 86 ILE A O 1
ATOM 699 N N . ASP A 1 87 ? 6.428 6.272 -18.686 1.00 92.75 87 ASP A N 1
ATOM 700 C CA . ASP A 1 87 ? 5.021 6.426 -19.078 1.00 92.75 87 ASP A CA 1
ATOM 701 C C . ASP A 1 87 ? 4.296 5.072 -19.135 1.00 92.75 87 ASP A C 1
ATOM 703 O O . ASP A 1 87 ? 3.153 4.945 -18.696 1.00 92.75 87 ASP A O 1
ATOM 707 N N . ALA A 1 88 ? 4.977 4.023 -19.607 1.00 90.25 88 ALA A N 1
ATOM 708 C CA . ALA A 1 88 ? 4.422 2.672 -19.632 1.00 90.25 88 ALA A CA 1
ATOM 709 C C . ALA A 1 88 ? 4.203 2.089 -18.224 1.00 90.25 88 ALA A C 1
ATOM 711 O O . ALA A 1 88 ? 3.283 1.302 -18.020 1.00 90.25 88 ALA A O 1
ATOM 712 N N . SER A 1 89 ? 5.035 2.467 -17.251 1.00 89.75 89 SER A N 1
ATOM 713 C CA . SER A 1 89 ? 5.014 1.889 -15.898 1.00 89.75 89 SER A CA 1
ATOM 714 C C . SER A 1 89 ? 4.206 2.721 -14.899 1.00 89.75 89 SER A C 1
ATOM 716 O O . SER A 1 89 ? 3.658 2.178 -13.943 1.00 89.75 89 SER A O 1
ATOM 718 N N . ILE A 1 90 ? 4.145 4.039 -15.094 1.00 90.44 90 ILE A N 1
ATOM 719 C CA . ILE A 1 90 ? 3.508 5.006 -14.198 1.00 90.44 90 ILE A CA 1
ATOM 720 C C . ILE A 1 90 ? 2.468 5.777 -15.003 1.00 90.44 90 ILE A C 1
ATOM 722 O O . ILE A 1 90 ? 2.756 6.797 -15.621 1.00 90.44 90 ILE A O 1
ATOM 726 N N . HIS A 1 91 ? 1.232 5.300 -14.965 1.00 89.19 91 HIS A N 1
ATOM 727 C CA . HIS A 1 91 ? 0.100 5.966 -15.589 1.00 89.19 91 HIS A CA 1
ATOM 728 C C . HIS A 1 91 ? -1.150 5.762 -14.734 1.00 89.19 91 HIS A C 1
ATOM 730 O O . HIS A 1 91 ? -1.264 4.800 -13.977 1.00 89.19 91 HIS A O 1
ATOM 736 N N . ALA A 1 92 ? -2.085 6.700 -14.844 1.00 88.75 92 ALA A N 1
ATOM 737 C CA . ALA A 1 92 ? -3.417 6.579 -14.277 1.00 88.75 92 ALA A CA 1
ATOM 738 C C . ALA A 1 92 ? -4.409 6.618 -15.434 1.00 88.75 92 ALA A C 1
ATOM 740 O O . ALA A 1 92 ? -4.360 7.526 -16.266 1.00 88.75 92 ALA A O 1
ATOM 741 N N . TYR A 1 93 ? -5.297 5.638 -15.493 1.00 89.12 93 TYR A N 1
ATOM 742 C CA . TYR A 1 93 ? -6.384 5.601 -16.457 1.00 89.12 93 TYR A CA 1
ATOM 743 C C . TYR A 1 93 ? -7.621 5.023 -15.792 1.00 89.12 93 TYR A C 1
ATOM 745 O O . TYR A 1 93 ? -7.543 4.374 -14.750 1.00 89.12 93 TYR A O 1
ATOM 753 N N . TRP A 1 94 ? -8.765 5.315 -16.393 1.00 92.62 94 TRP A N 1
ATOM 754 C CA . TRP A 1 94 ? -10.025 4.731 -15.986 1.00 92.62 94 TRP A CA 1
ATOM 755 C C . TRP A 1 94 ? -10.167 3.367 -16.674 1.00 92.62 94 TRP A C 1
ATOM 757 O O . TRP A 1 94 ? -10.180 3.356 -17.909 1.00 92.62 94 TRP A O 1
ATOM 767 N N . PRO A 1 95 ? -10.237 2.245 -15.933 1.00 94.62 95 PRO A N 1
ATOM 768 C CA . PRO A 1 95 ? -10.365 0.927 -16.546 1.00 94.62 95 PRO A CA 1
ATOM 769 C C . PRO A 1 95 ? -11.666 0.816 -17.342 1.00 94.62 95 PRO A C 1
ATOM 771 O O . PRO A 1 95 ? -12.682 1.409 -16.972 1.00 94.62 95 PRO A O 1
ATOM 774 N N . ASP A 1 96 ? -11.660 0.063 -18.437 1.00 94.94 96 ASP A N 1
ATOM 775 C CA . ASP A 1 96 ? -12.883 -0.146 -19.213 1.00 94.94 96 ASP A CA 1
ATOM 776 C C . ASP A 1 96 ? -13.782 -1.207 -18.537 1.00 94.94 96 ASP A C 1
ATOM 778 O O . ASP A 1 96 ? -13.315 -2.311 -18.245 1.00 94.94 96 ASP A O 1
ATOM 782 N N . PRO A 1 97 ? -15.079 -0.931 -18.298 1.00 95.75 97 PRO A N 1
ATOM 783 C CA . PRO A 1 97 ? -15.961 -1.851 -17.574 1.00 95.75 97 PRO A CA 1
ATOM 784 C C . PRO A 1 97 ? -16.269 -3.150 -18.334 1.00 95.75 97 PRO A C 1
ATOM 786 O O . PRO A 1 97 ? -16.773 -4.102 -17.739 1.00 95.75 97 PRO A O 1
ATOM 789 N N . VAL A 1 98 ? -16.015 -3.204 -19.645 1.00 96.88 98 VAL A N 1
ATOM 790 C CA . VAL A 1 98 ? -16.262 -4.377 -20.491 1.00 96.88 98 VAL A CA 1
ATOM 791 C C . VAL A 1 98 ? -14.987 -5.198 -20.669 1.00 96.88 98 VAL A C 1
ATOM 793 O O . VAL A 1 98 ? -15.035 -6.418 -20.514 1.00 96.88 98 VAL A O 1
ATOM 796 N N . SER A 1 99 ? -13.852 -4.573 -20.996 1.00 96.69 99 SER A N 1
ATOM 797 C CA . SER A 1 99 ? -12.591 -5.298 -21.210 1.00 96.69 99 SER A CA 1
ATOM 798 C C . SER A 1 99 ? -11.794 -5.541 -19.932 1.00 96.69 99 SER A C 1
ATOM 800 O O . SER A 1 99 ? -11.043 -6.513 -19.869 1.00 96.69 99 SER A O 1
ATOM 802 N N . GLU A 1 100 ? -11.961 -4.702 -18.910 1.00 95.06 100 GLU A N 1
ATOM 803 C CA . GLU A 1 100 ? -11.195 -4.749 -17.660 1.00 95.06 100 GLU A CA 1
ATOM 804 C C . GLU A 1 100 ? -12.101 -4.698 -16.412 1.00 95.06 100 GLU A C 1
ATOM 806 O O . GLU A 1 100 ? -11.845 -3.917 -15.490 1.00 95.06 100 GLU A O 1
ATOM 811 N N . PRO A 1 101 ? -13.140 -5.555 -16.318 1.00 95.31 101 PRO A N 1
ATOM 812 C CA . PRO A 1 101 ? -14.147 -5.468 -15.258 1.00 95.31 101 PRO A CA 1
ATOM 813 C C . PRO A 1 101 ? -13.537 -5.588 -13.856 1.00 95.31 101 PRO A C 1
ATOM 815 O O . PRO A 1 101 ? -13.902 -4.841 -12.958 1.00 95.31 101 PRO A O 1
ATOM 818 N N . CYS A 1 102 ? -12.534 -6.456 -13.675 1.00 94.19 102 CYS A N 1
ATOM 819 C CA . CYS A 1 102 ? -11.866 -6.616 -12.383 1.00 94.19 102 CYS A CA 1
ATOM 820 C C . CYS A 1 102 ? -11.096 -5.365 -11.943 1.00 94.19 102 CYS A C 1
ATOM 822 O O . CYS A 1 102 ? -10.996 -5.121 -10.748 1.00 94.19 102 CYS A O 1
ATOM 824 N N . LEU A 1 103 ? -10.504 -4.609 -12.876 1.00 90.62 103 LEU A N 1
ATOM 825 C CA . LEU A 1 103 ? -9.815 -3.360 -12.540 1.00 90.62 103 LEU A CA 1
ATOM 826 C C . LEU A 1 103 ? -10.828 -2.241 -12.299 1.00 90.62 103 LEU A C 1
ATOM 828 O O . LEU A 1 103 ? -10.625 -1.442 -11.392 1.00 90.62 103 LEU A O 1
ATOM 832 N N . PHE A 1 104 ? -11.922 -2.216 -13.065 1.00 92.62 104 PHE A N 1
ATOM 833 C CA . PHE A 1 104 ? -13.021 -1.272 -12.873 1.00 92.62 104 PHE A CA 1
ATOM 834 C C . PHE A 1 104 ? -13.665 -1.427 -11.488 1.00 92.62 104 PHE A C 1
ATOM 8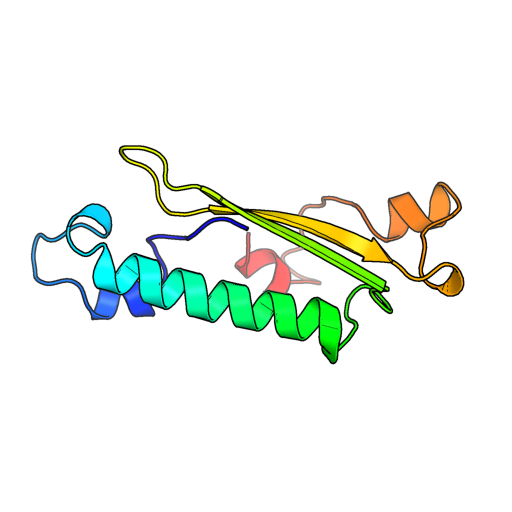36 O O . PHE A 1 104 ? -13.871 -0.432 -10.810 1.00 92.62 104 PHE A O 1
ATOM 843 N N . ASP A 1 105 ? -13.894 -2.659 -11.024 1.00 90.62 105 ASP A N 1
ATOM 844 C CA . ASP A 1 105 ? -14.477 -2.939 -9.701 1.00 90.62 105 ASP A CA 1
ATOM 845 C C . ASP A 1 105 ? -13.569 -2.533 -8.519 1.00 90.62 105 ASP A C 1
ATOM 847 O O . ASP A 1 105 ? -14.021 -2.493 -7.372 1.00 90.62 105 ASP A O 1
ATOM 851 N N . LEU A 1 106 ? -12.279 -2.270 -8.767 1.00 83.81 106 LEU A N 1
ATOM 852 C CA . LEU A 1 106 ? -11.324 -1.825 -7.744 1.00 83.81 106 LEU A CA 1
ATOM 853 C C . LEU A 1 106 ? -11.300 -0.300 -7.550 1.00 83.81 106 LEU A C 1
ATOM 855 O O . LEU A 1 106 ? -10.686 0.153 -6.577 1.00 83.81 106 LEU A O 1
ATOM 859 N N . VAL A 1 107 ? -11.906 0.471 -8.462 1.00 77.56 107 VAL A N 1
ATOM 860 C CA . VAL A 1 107 ? -11.929 1.948 -8.475 1.00 77.56 107 VAL A CA 1
ATOM 861 C C . VAL A 1 107 ? -13.274 2.464 -7.977 1.00 77.56 107 VAL A C 1
ATOM 863 O O . VAL A 1 107 ? -13.251 3.388 -7.131 1.00 77.56 107 VAL A O 1
#

Foldseek 3Di:
DFQDQPPVQLVVPDDPPDGSQNCLVSLVVVVVVVVVVVVCCCDPVVPQHHFPDKDKDWDDDPRGRIDMDMDTHHDPVSDDDDPVSCPVVDDDDQDDCPPCVVVNVVD

pLDDT: mean 92.54, std 5.89, range [61.12, 97.69]

Sequence (107 aa):
FTCNPDWPEIKAELLPGQAPSDRPDVVTRMFHLKQKAIFHDINHNRVLGAVSSYVYLDEWQKCSLPHVHSLFMMQALDKLHDMTAIDASIHAYWPDPVSEPCLFDLV

InterPro domains:
  IPR025476 Helitron helicase-like domain [PF14214] (1-71)

Organism: NCBI:txid1314778

Secondary structure (DSSP, 8-state):
-B--TT-HHHHTTPPTT--GGG-HHHHHHHHHHHHHHHHHHHHTS-BTB-EEEEEEEEE--TTS--EEEEEEEE-TTTS--SHHHHHHHS---PPPTTT-HHHHTT-

Radius of gyration: 17.27 Å; chains: 1; bounding box: 43×24×41 Å